Protein AF-A0A1K1LYM5-F1 (afdb_monomer_lite)

Structure (mmCIF, N/CA/C/O backbone):
data_AF-A0A1K1LYM5-F1
#
_entry.id   AF-A0A1K1LYM5-F1
#
loop_
_atom_site.group_PDB
_atom_site.id
_atom_site.type_symbol
_atom_site.label_atom_id
_atom_site.label_alt_id
_atom_site.label_comp_id
_atom_site.label_asym_id
_atom_site.label_entity_id
_atom_site.label_seq_id
_atom_site.pdbx_PDB_ins_code
_atom_site.Cartn_x
_atom_site.Cartn_y
_atom_site.Cartn_z
_atom_site.occupancy
_atom_site.B_iso_or_equiv
_atom_site.auth_seq_id
_atom_site.auth_comp_id
_atom_site.auth_asym_id
_atom_site.auth_atom_id
_atom_site.pdbx_PDB_model_num
ATOM 1 N N . MET A 1 1 ? -16.876 -8.022 9.325 1.00 63.84 1 MET A N 1
ATOM 2 C CA . MET A 1 1 ? -15.646 -7.420 9.883 1.00 63.84 1 MET A CA 1
ATOM 3 C C . MET A 1 1 ? -16.035 -6.659 11.134 1.00 63.84 1 MET A C 1
ATOM 5 O O . MET A 1 1 ? -17.018 -5.930 11.049 1.00 63.84 1 MET A O 1
ATOM 9 N N . PRO A 1 2 ? -15.345 -6.842 12.270 1.00 78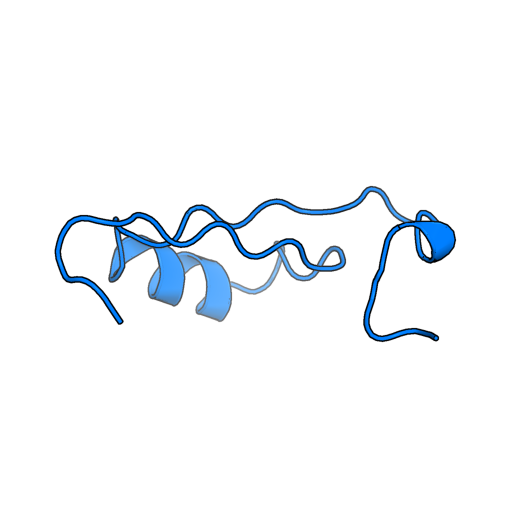.38 2 PRO A N 1
ATOM 10 C CA . PRO A 1 2 ? -15.640 -6.088 13.485 1.00 78.38 2 PRO A CA 1
ATOM 11 C C . PRO A 1 2 ? -15.524 -4.581 13.216 1.00 78.38 2 PRO A C 1
ATOM 13 O O . PRO A 1 2 ? -14.583 -4.124 12.565 1.00 78.38 2 PRO A O 1
ATOM 16 N N . GLU A 1 3 ? -16.506 -3.798 13.655 1.00 78.38 3 GLU A N 1
ATOM 17 C CA . GLU A 1 3 ? -16.616 -2.376 13.284 1.00 78.38 3 GLU A CA 1
ATOM 18 C C . GLU A 1 3 ? -15.554 -1.486 13.944 1.00 78.38 3 GLU A C 1
ATOM 20 O O . GLU A 1 3 ? -15.263 -0.409 13.434 1.00 78.38 3 GLU A O 1
ATOM 25 N N . HIS A 1 4 ? -14.930 -1.977 15.015 1.00 82.94 4 HIS A N 1
ATOM 26 C CA . HIS A 1 4 ? -13.920 -1.282 15.813 1.00 82.94 4 HIS A CA 1
ATOM 27 C C . HIS A 1 4 ? -12.471 -1.543 15.369 1.00 82.94 4 HIS A C 1
ATOM 29 O O . HIS A 1 4 ? -11.555 -1.010 15.985 1.00 82.94 4 HIS A O 1
ATOM 35 N N . LEU A 1 5 ? -12.246 -2.393 14.361 1.00 87.94 5 LEU A N 1
ATOM 36 C CA . LEU A 1 5 ? -10.897 -2.728 13.903 1.00 87.94 5 LEU A CA 1
ATOM 37 C C . LEU A 1 5 ? -10.513 -1.933 12.658 1.00 87.94 5 LEU A C 1
ATOM 39 O O . LEU A 1 5 ? -11.325 -1.757 11.738 1.00 87.94 5 LEU A O 1
ATOM 43 N N . ASP A 1 6 ? -9.252 -1.524 12.625 1.00 90.19 6 ASP A N 1
ATOM 44 C CA . ASP A 1 6 ? -8.616 -0.923 11.462 1.00 90.19 6 ASP A CA 1
ATOM 45 C C . ASP A 1 6 ? -8.075 -1.990 10.508 1.00 90.19 6 ASP A C 1
ATOM 47 O O . ASP A 1 6 ? -7.731 -3.110 10.898 1.00 90.19 6 ASP A O 1
ATOM 51 N N . ILE A 1 7 ? -8.040 -1.653 9.220 1.00 90.50 7 ILE A N 1
ATOM 52 C CA . ILE A 1 7 ? -7.636 -2.566 8.152 1.00 90.50 7 ILE A CA 1
ATOM 53 C C . ILE A 1 7 ? -6.277 -2.106 7.632 1.00 90.50 7 ILE A C 1
ATOM 55 O O . ILE A 1 7 ? -6.145 -1.000 7.108 1.00 90.50 7 ILE A O 1
ATOM 59 N N . HIS A 1 8 ? -5.278 -2.982 7.743 1.00 90.19 8 HIS A N 1
ATOM 60 C CA . HIS A 1 8 ? -3.890 -2.718 7.355 1.00 90.19 8 HIS A CA 1
ATOM 61 C C . HIS A 1 8 ? -3.470 -3.615 6.183 1.00 90.19 8 HIS A C 1
ATOM 63 O O . HIS A 1 8 ? -2.793 -4.623 6.389 1.00 90.19 8 HIS A O 1
ATOM 69 N N . PRO A 1 9 ? -3.899 -3.316 4.944 1.00 87.12 9 PRO A N 1
ATOM 70 C CA . PRO A 1 9 ? -3.449 -4.075 3.790 1.00 87.12 9 PRO A CA 1
ATOM 71 C C . PRO A 1 9 ? -1.989 -3.734 3.468 1.00 87.12 9 PRO A C 1
ATOM 73 O O . PRO A 1 9 ? -1.598 -2.565 3.457 1.00 87.12 9 PRO A O 1
ATOM 76 N N . ILE A 1 10 ? -1.201 -4.764 3.169 1.00 86.62 10 ILE A N 1
ATOM 77 C CA . ILE A 1 10 ? 0.163 -4.649 2.650 1.00 86.62 10 ILE A CA 1
ATOM 78 C C . ILE A 1 10 ? 0.101 -4.997 1.161 1.00 86.62 10 ILE A C 1
ATOM 80 O O . ILE A 1 10 ? -0.405 -6.058 0.797 1.00 86.62 10 ILE A O 1
ATOM 84 N N . CYS A 1 11 ? 0.555 -4.096 0.293 1.00 82.31 11 CYS A N 1
ATOM 85 C CA . CYS A 1 11 ? 0.524 -4.286 -1.158 1.00 82.31 11 CYS A CA 1
ATOM 86 C C . CYS A 1 11 ? 1.862 -3.927 -1.805 1.00 82.31 11 CYS A C 1
ATOM 88 O O . CYS A 1 11 ? 2.610 -3.098 -1.291 1.00 82.31 11 CYS A O 1
ATOM 90 N N . ASP A 1 12 ? 2.121 -4.484 -2.987 1.00 79.62 12 ASP A N 1
ATOM 91 C CA . ASP A 1 12 ? 3.211 -4.008 -3.837 1.00 79.62 12 ASP A CA 1
ATOM 92 C C . ASP A 1 12 ? 2.938 -2.570 -4.327 1.00 79.62 12 ASP A C 1
ATOM 94 O O . ASP A 1 12 ? 1.806 -2.071 -4.244 1.00 79.62 12 ASP A O 1
ATOM 98 N N . ALA A 1 13 ? 3.982 -1.879 -4.789 1.00 69.44 13 ALA A N 1
ATOM 99 C CA . ALA A 1 13 ? 4.069 -0.444 -5.039 1.00 69.44 13 ALA A CA 1
ATOM 100 C C . ALA A 1 13 ? 3.114 0.091 -6.139 1.00 69.44 13 ALA A C 1
ATOM 102 O O . ALA A 1 13 ? 3.531 0.667 -7.141 1.00 69.44 13 ALA A O 1
ATOM 103 N N . THR A 1 14 ? 1.805 0.031 -5.894 1.00 66.94 14 THR A N 1
ATOM 104 C CA . THR A 1 14 ? 0.714 0.583 -6.725 1.00 66.94 14 THR A CA 1
ATOM 105 C C . THR A 1 14 ? 0.344 2.025 -6.342 1.00 66.94 14 THR A C 1
ATOM 107 O O . THR A 1 14 ? -0.628 2.606 -6.837 1.00 66.94 14 THR A O 1
ATOM 110 N N . HIS A 1 15 ? 1.148 2.647 -5.474 1.00 67.00 15 HIS A N 1
ATOM 111 C CA . HIS A 1 15 ? 0.853 3.923 -4.820 1.00 67.00 15 HIS A CA 1
ATOM 112 C C . HIS A 1 15 ? 0.781 5.144 -5.750 1.00 67.00 15 HIS A C 1
ATOM 114 O O . HIS A 1 15 ? 0.293 6.200 -5.348 1.00 67.00 15 HIS A O 1
ATOM 120 N N . LYS A 1 16 ? 1.238 5.022 -7.001 1.00 67.00 16 LYS A N 1
ATOM 121 C CA . LYS A 1 16 ? 1.253 6.129 -7.973 1.00 67.00 16 LYS A CA 1
ATOM 122 C C . LYS A 1 16 ? -0.076 6.322 -8.707 1.00 67.00 16 LYS A C 1
ATOM 124 O O . LYS A 1 16 ? -0.241 7.299 -9.435 1.00 67.00 1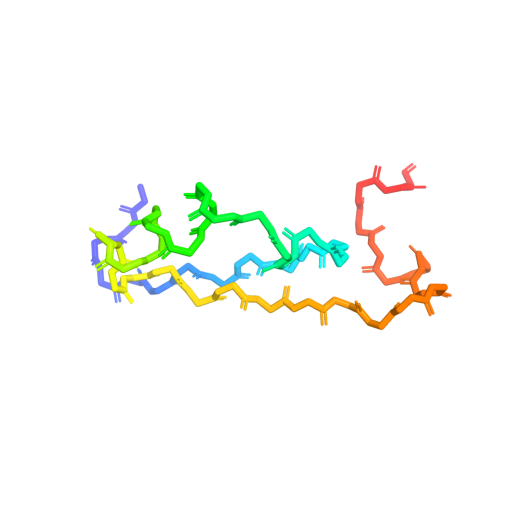6 LYS A O 1
ATOM 129 N N . HIS A 1 17 ? -1.052 5.434 -8.519 1.00 80.00 17 HIS A N 1
ATOM 130 C CA . HIS A 1 17 ? -2.349 5.570 -9.172 1.00 80.00 17 HIS A CA 1
ATOM 131 C C . HIS A 1 17 ? -3.248 6.575 -8.444 1.00 80.00 17 HIS A C 1
ATOM 133 O O . HIS A 1 17 ? -3.666 6.356 -7.308 1.00 80.00 17 HIS A O 1
ATOM 139 N N . ALA A 1 18 ? -3.642 7.648 -9.137 1.00 84.50 18 ALA A N 1
ATOM 140 C CA . ALA A 1 18 ? -4.555 8.666 -8.604 1.00 84.50 18 ALA A CA 1
ATOM 141 C C . ALA A 1 18 ? -5.867 8.071 -8.050 1.00 84.50 18 ALA A C 1
ATOM 143 O O . ALA A 1 18 ? -6.382 8.536 -7.033 1.00 84.50 18 ALA A O 1
ATOM 144 N N . LYS A 1 19 ? -6.371 6.995 -8.672 1.00 86.06 19 LYS A N 1
ATOM 145 C CA . LYS A 1 19 ? -7.558 6.257 -8.212 1.00 86.06 19 LYS A CA 1
ATOM 146 C C . LYS A 1 19 ? -7.380 5.659 -6.811 1.00 86.06 19 LYS A C 1
ATOM 148 O O . LYS A 1 19 ? -8.311 5.733 -6.015 1.00 86.06 19 LYS A O 1
ATOM 153 N N . MET A 1 20 ? -6.197 5.123 -6.496 1.00 83.06 20 MET A N 1
ATOM 154 C CA . MET A 1 20 ? -5.884 4.559 -5.176 1.00 83.06 20 MET A CA 1
ATOM 155 C C . MET A 1 20 ? -5.914 5.661 -4.113 1.00 83.06 20 MET A C 1
ATOM 157 O O . MET A 1 20 ? -6.587 5.530 -3.093 1.00 83.06 20 MET A O 1
ATOM 161 N N . ARG A 1 21 ? -5.293 6.807 -4.408 1.00 83.25 21 ARG A N 1
ATOM 162 C CA . ARG A 1 21 ? -5.232 7.946 -3.484 1.00 83.25 21 ARG A CA 1
ATOM 163 C C . ARG A 1 21 ? -6.621 8.504 -3.148 1.00 83.25 21 ARG A C 1
ATOM 165 O O . ARG A 1 21 ? -6.920 8.773 -1.989 1.00 83.25 21 ARG A O 1
ATOM 172 N N . VAL A 1 22 ? -7.499 8.619 -4.150 1.00 89.56 22 VAL A N 1
ATOM 173 C CA . VAL A 1 22 ? -8.905 9.031 -3.954 1.00 89.56 22 VAL A CA 1
ATOM 174 C C . VAL A 1 22 ? -9.696 7.981 -3.172 1.00 89.56 22 VAL A C 1
ATOM 176 O O . VAL A 1 22 ? -10.533 8.327 -2.339 1.00 89.56 22 VAL A O 1
ATOM 179 N N . TRP A 1 23 ? -9.455 6.695 -3.429 1.00 89.12 23 TRP A N 1
ATOM 180 C CA . TRP A 1 23 ? -10.114 5.606 -2.714 1.00 89.12 23 TRP A CA 1
ATOM 181 C C . TRP A 1 23 ? -9.746 5.582 -1.225 1.00 89.12 23 TRP A C 1
ATOM 183 O O . TRP A 1 23 ? -10.649 5.425 -0.400 1.00 89.12 23 TRP A O 1
ATOM 193 N N . GLN A 1 24 ? -8.465 5.798 -0.902 1.00 86.44 24 GLN A N 1
ATOM 194 C CA . GLN A 1 24 ? -7.942 5.851 0.466 1.00 86.44 24 GLN A CA 1
ATOM 195 C C . GLN A 1 24 ? -8.469 7.074 1.224 1.00 86.44 24 GLN A C 1
ATOM 197 O O . GLN A 1 24 ? -8.940 6.941 2.348 1.00 86.44 24 GLN A O 1
ATOM 202 N N . ALA A 1 25 ? -8.506 8.247 0.584 1.00 87.81 25 ALA A N 1
ATOM 203 C CA . ALA A 1 25 ? -9.069 9.458 1.188 1.00 87.81 25 ALA A CA 1
ATOM 204 C C . ALA A 1 25 ? -10.545 9.297 1.602 1.00 87.81 25 ALA A C 1
ATOM 206 O O . ALA A 1 25 ? -10.987 9.878 2.587 1.00 87.81 25 ALA A O 1
ATOM 207 N N . LYS A 1 26 ? -11.313 8.476 0.875 1.00 93.38 26 LYS A N 1
ATOM 208 C CA . LYS A 1 26 ? -12.714 8.161 1.203 1.00 93.38 26 LYS A CA 1
ATOM 209 C C . LYS A 1 26 ? -12.863 7.100 2.304 1.00 93.38 26 LYS A C 1
ATOM 211 O O . LYS A 1 26 ? -13.990 6.791 2.683 1.00 93.38 26 LYS A O 1
ATOM 216 N N . ARG A 1 27 ? -11.768 6.486 2.766 1.00 90.88 27 ARG A N 1
ATOM 217 C CA . ARG A 1 27 ? -11.762 5.298 3.634 1.00 90.88 27 ARG A CA 1
ATOM 218 C C . ARG A 1 27 ? -10.692 5.412 4.729 1.00 90.88 27 ARG A C 1
ATOM 220 O O . ARG A 1 27 ? -9.668 4.740 4.648 1.00 90.88 27 ARG A O 1
ATOM 227 N N . PRO A 1 28 ? -10.947 6.199 5.788 1.00 87.50 28 PRO A N 1
ATOM 228 C CA . PRO A 1 28 ? -9.962 6.447 6.843 1.00 87.50 28 PRO A CA 1
ATOM 229 C C . PRO A 1 28 ? -9.567 5.191 7.636 1.00 87.50 28 PRO A C 1
ATOM 231 O O . PRO A 1 28 ? -8.472 5.151 8.173 1.00 87.50 28 PRO A O 1
ATOM 234 N N . ARG A 1 29 ? -10.413 4.150 7.649 1.00 90.94 29 ARG A N 1
ATOM 235 C CA . ARG A 1 29 ? -10.143 2.853 8.305 1.00 90.94 29 ARG A CA 1
ATOM 236 C C . ARG A 1 29 ? -9.111 1.973 7.583 1.00 90.94 29 ARG A C 1
ATOM 238 O O . ARG A 1 29 ? -8.820 0.877 8.050 1.00 90.94 29 ARG A O 1
ATOM 245 N N . TYR A 1 30 ? -8.647 2.377 6.399 1.00 90.44 30 TYR A N 1
ATOM 246 C CA . TYR A 1 30 ? -7.742 1.583 5.568 1.00 90.44 30 TYR A CA 1
ATOM 247 C C . TYR A 1 30 ? -6.349 2.217 5.528 1.00 90.44 30 TYR A C 1
ATOM 249 O O . TYR A 1 30 ? -6.090 3.156 4.769 1.00 90.44 30 TYR A O 1
ATOM 257 N N . HIS A 1 31 ? -5.429 1.646 6.299 1.00 89.06 31 HIS A N 1
ATOM 258 C CA . HIS A 1 31 ? -4.028 2.053 6.372 1.00 89.06 31 HIS A CA 1
ATOM 259 C C . HIS A 1 31 ? -3.193 1.192 5.426 1.00 89.06 31 HIS A C 1
ATOM 261 O O . HIS A 1 31 ? -2.697 0.130 5.789 1.00 89.06 31 HIS A O 1
ATOM 267 N N . ILE A 1 32 ? -3.085 1.628 4.172 1.00 88.19 32 ILE A N 1
ATOM 268 C CA . ILE A 1 32 ? -2.364 0.871 3.144 1.00 88.19 32 ILE A CA 1
ATOM 269 C C . ILE A 1 32 ? -0.857 1.054 3.336 1.00 88.19 32 ILE A C 1
ATOM 271 O O . ILE A 1 32 ? -0.356 2.178 3.259 1.00 88.19 32 ILE A O 1
ATOM 275 N N . HIS A 1 33 ? -0.147 -0.054 3.527 1.00 86.62 33 HIS A N 1
ATOM 276 C CA . HIS A 1 33 ? 1.309 -0.114 3.569 1.00 86.62 33 HIS A CA 1
ATOM 277 C C . HIS A 1 33 ? 1.845 -0.679 2.251 1.00 86.62 33 HIS A C 1
ATOM 279 O O . HIS A 1 33 ? 1.247 -1.582 1.665 1.00 86.62 33 HIS A O 1
ATOM 285 N N . PHE A 1 34 ? 2.980 -0.156 1.788 1.00 84.62 34 PHE A N 1
ATOM 286 C CA . PHE A 1 34 ? 3.612 -0.608 0.552 1.00 84.62 34 PHE A CA 1
ATOM 287 C C . PHE A 1 34 ? 4.938 -1.299 0.842 1.00 84.62 34 PHE A C 1
ATOM 289 O O . PHE A 1 34 ? 5.761 -0.762 1.587 1.00 84.62 34 PHE A O 1
ATOM 296 N N . THR A 1 35 ? 5.155 -2.467 0.243 1.00 84.25 35 THR A N 1
ATOM 297 C CA . THR A 1 35 ? 6.471 -3.111 0.233 1.00 84.25 35 THR A CA 1
ATOM 298 C C . THR A 1 35 ? 7.412 -2.358 -0.706 1.00 84.25 35 THR A C 1
ATOM 300 O O . THR A 1 35 ? 6.990 -1.785 -1.715 1.00 84.25 35 THR A O 1
ATOM 303 N N . SER A 1 36 ? 8.704 -2.324 -0.373 1.00 79.06 36 SER A N 1
ATOM 304 C CA . SER A 1 36 ? 9.720 -1.823 -1.299 1.00 79.06 36 SER A CA 1
ATOM 305 C C . SER A 1 36 ? 9.801 -2.734 -2.524 1.00 79.06 36 SER A C 1
ATOM 307 O O . SER A 1 36 ? 9.603 -3.949 -2.421 1.00 79.06 36 SER A O 1
ATOM 309 N N . THR A 1 37 ? 10.111 -2.147 -3.682 1.00 76.19 37 THR A N 1
ATOM 310 C CA . THR A 1 37 ? 10.331 -2.897 -4.922 1.00 76.19 37 THR A CA 1
ATOM 311 C C . THR A 1 37 ? 11.313 -4.045 -4.666 1.00 76.19 37 THR A C 1
ATOM 313 O O . THR A 1 37 ? 12.367 -3.816 -4.074 1.00 76.19 37 THR A O 1
ATOM 316 N N . CYS A 1 38 ? 10.982 -5.252 -5.143 1.00 70.94 38 CYS A N 1
ATOM 317 C CA . CYS A 1 38 ? 11.761 -6.490 -4.960 1.00 70.94 38 CYS A CA 1
ATOM 318 C C . CYS A 1 38 ? 11.625 -7.182 -3.582 1.00 70.94 38 CYS A C 1
ATOM 320 O O . CYS A 1 38 ? 12.405 -8.073 -3.255 1.00 70.94 38 C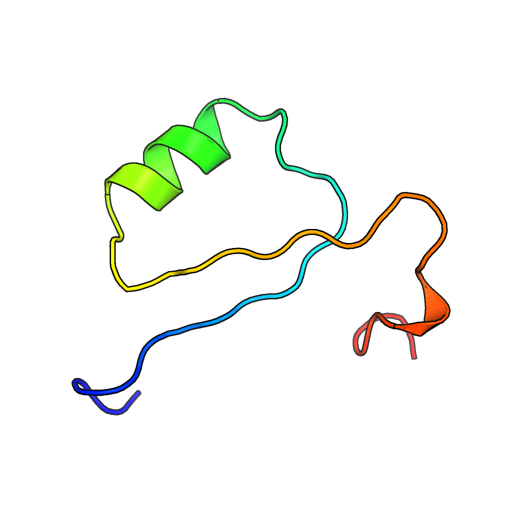YS A O 1
ATOM 322 N N . SER A 1 39 ? 10.615 -6.837 -2.777 1.00 77.25 39 SER A N 1
ATOM 323 C CA . SER A 1 39 ? 10.301 -7.547 -1.522 1.00 77.25 39 SER A CA 1
ATOM 324 C C . SER A 1 39 ? 9.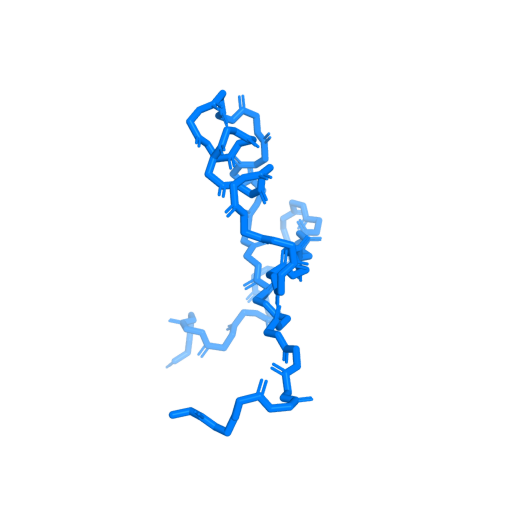161 -8.569 -1.668 1.00 77.25 39 SER A C 1
ATOM 326 O O . SER A 1 39 ? 8.326 -8.698 -0.775 1.00 77.25 39 SER A O 1
ATOM 328 N N . SER A 1 40 ? 9.115 -9.308 -2.781 1.00 74.06 40 SER A N 1
ATOM 329 C CA . SER A 1 40 ? 8.067 -10.313 -3.058 1.00 74.06 40 SER A CA 1
ATOM 330 C C . SER A 1 40 ? 8.038 -11.460 -2.040 1.00 74.06 40 SER A C 1
ATOM 332 O O . SER A 1 40 ? 6.992 -12.024 -1.749 1.00 74.06 40 SER A O 1
ATOM 334 N N . TRP A 1 41 ? 9.170 -11.757 -1.396 1.00 76.19 41 TRP A N 1
ATOM 335 C CA . TRP A 1 41 ? 9.268 -12.764 -0.332 1.00 76.19 41 TRP A CA 1
ATOM 336 C C . TRP A 1 41 ? 8.422 -12.449 0.920 1.00 76.19 41 TRP A C 1
ATOM 338 O O . TRP A 1 41 ? 8.156 -13.349 1.714 1.00 76.19 41 TRP A O 1
ATOM 348 N N . LEU A 1 42 ? 7.999 -11.190 1.103 1.00 74.81 42 LEU A N 1
ATOM 349 C CA . LEU A 1 42 ? 7.084 -10.764 2.172 1.00 74.81 42 LEU A CA 1
ATOM 350 C C . LEU A 1 42 ? 5.606 -10.880 1.776 1.00 74.81 42 LEU A C 1
ATOM 352 O O . LEU A 1 42 ? 4.727 -10.698 2.621 1.00 74.81 42 LEU A O 1
ATOM 356 N N . ASN A 1 43 ? 5.313 -11.148 0.506 1.00 76.56 43 ASN A N 1
ATOM 357 C CA . ASN A 1 43 ? 3.957 -11.172 0.001 1.00 76.56 43 ASN A CA 1
ATOM 358 C C . ASN A 1 43 ? 3.323 -12.554 0.198 1.00 76.56 43 ASN A C 1
ATOM 360 O O . ASN A 1 43 ? 3.733 -13.545 -0.402 1.00 76.56 43 ASN A O 1
ATOM 364 N N . GLN A 1 44 ?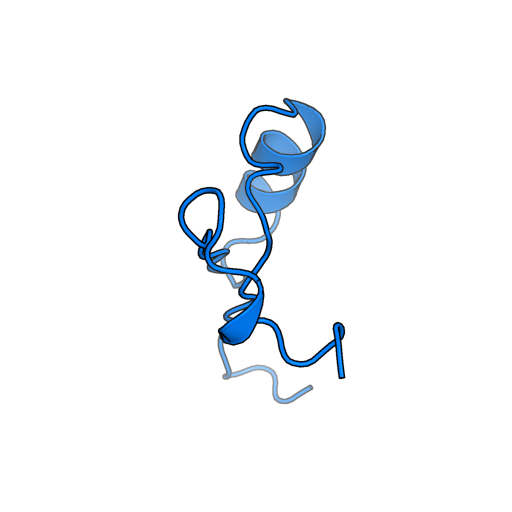 2.279 -12.624 1.023 1.00 72.38 44 GLN A N 1
ATOM 365 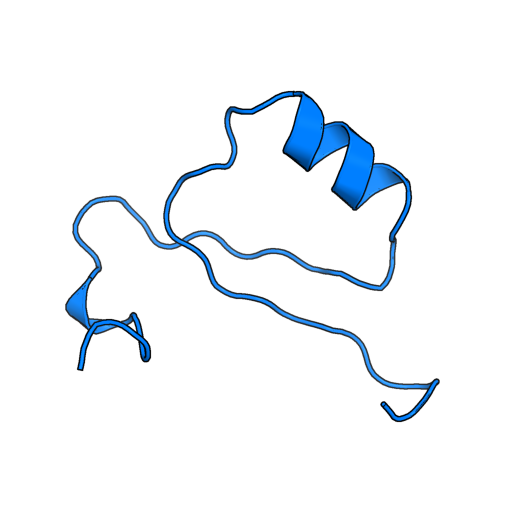C CA . GLN A 1 44 ? 1.620 -13.893 1.342 1.00 72.38 44 GLN A CA 1
ATOM 366 C C . GLN A 1 44 ? 0.838 -14.501 0.172 1.00 72.38 44 GLN A C 1
ATOM 368 O O . GLN A 1 44 ? 0.519 -15.683 0.232 1.00 72.38 44 GLN A O 1
ATOM 373 N N . VAL A 1 45 ? 0.511 -13.719 -0.863 1.00 74.81 45 VAL A N 1
ATOM 374 C CA . VAL A 1 45 ? -0.243 -14.212 -2.030 1.00 74.81 45 VAL A CA 1
ATOM 375 C C . VAL A 1 45 ? 0.648 -14.725 -3.166 1.00 74.81 45 VAL A C 1
ATOM 377 O O . VAL A 1 45 ? 0.131 -15.219 -4.161 1.00 74.81 45 VAL A O 1
ATOM 380 N N . GLU A 1 46 ? 1.972 -14.613 -3.034 1.00 68.31 46 GLU A N 1
ATOM 381 C CA . GLU A 1 46 ? 2.946 -15.122 -4.014 1.00 68.31 46 GLU A CA 1
ATOM 382 C C . GLU A 1 46 ? 3.473 -16.528 -3.655 1.00 68.31 46 GLU A C 1
ATOM 384 O O . GLU A 1 46 ? 4.448 -16.994 -4.246 1.00 68.31 46 GLU A O 1
ATOM 389 N N . ARG A 1 47 ? 2.820 -17.219 -2.707 1.00 56.53 47 ARG A N 1
ATOM 390 C CA . ARG A 1 47 ? 3.100 -18.597 -2.277 1.00 56.53 47 ARG A CA 1
ATOM 391 C C . ARG A 1 47 ? 1.850 -19.464 -2.366 1.00 56.53 47 ARG A C 1
ATOM 393 O O . ARG A 1 47 ? 2.009 -20.646 -2.739 1.00 56.53 47 ARG A O 1
#

Secondary structure (DSSP, 8-state):
--TT--B--EESS-TT-HHHHHHHHT-TTB--EEPPTT-GGG-GGG-

Sequence (47 aa):
MPEHLDIHPICDATHKHAKMRVWQAKRPRYHIHFTSTCSSWLNQVER

Foldseek 3Di:
DPPPAAAEAEEEDPPPDPVVVVVCVVPVSYHYHYDDPPVCVPPPVVD

pLDDT: mean 80.88, std 8.6, range [56.53, 93.38]

Radius of gyration: 12.23 Å; chains: 1; bounding box: 28×28×25 Å